Protein AF-A0A940V1T1-F1 (afdb_monomer_lite)

Structure (mmCIF, N/CA/C/O backbone):
data_AF-A0A940V1T1-F1
#
_entry.id   AF-A0A940V1T1-F1
#
loop_
_atom_site.group_PDB
_atom_site.id
_atom_site.type_symbol
_atom_site.label_atom_id
_atom_site.label_alt_id
_atom_site.label_comp_id
_atom_site.label_asym_id
_atom_site.label_entity_id
_atom_site.label_seq_id
_atom_site.pdbx_PDB_ins_code
_atom_site.Cartn_x
_atom_site.Cartn_y
_atom_site.Cartn_z
_atom_site.occupancy
_atom_site.B_iso_or_equiv
_atom_site.auth_seq_id
_atom_site.auth_comp_id
_atom_site.auth_asym_id
_atom_site.auth_atom_id
_atom_site.pdbx_PDB_model_num
ATOM 1 N N . MET A 1 1 ? -20.921 -9.286 9.914 1.00 44.12 1 MET A N 1
ATOM 2 C CA . MET A 1 1 ? -20.575 -9.413 8.475 1.00 44.12 1 MET A CA 1
ATOM 3 C C . MET A 1 1 ? -19.158 -8.932 8.100 1.00 44.12 1 MET A C 1
ATOM 5 O O . MET A 1 1 ? -18.717 -9.262 7.010 1.00 44.12 1 MET A O 1
ATOM 9 N N . MET A 1 2 ? -18.393 -8.266 8.984 1.00 48.47 2 MET A N 1
ATOM 10 C CA . MET A 1 2 ? -17.040 -7.736 8.688 1.00 48.47 2 MET A CA 1
ATOM 11 C C . MET A 1 2 ? -15.929 -8.774 8.406 1.00 48.47 2 MET A C 1
ATOM 13 O O . MET A 1 2 ? -15.008 -8.475 7.656 1.00 48.47 2 MET A O 1
ATOM 17 N N . ARG A 1 3 ? -16.007 -10.008 8.931 1.00 52.78 3 ARG A N 1
ATOM 18 C CA . ARG A 1 3 ? -14.913 -11.002 8.797 1.00 52.78 3 ARG A CA 1
ATOM 19 C C . ARG A 1 3 ? -14.663 -11.514 7.371 1.00 52.78 3 ARG A C 1
ATOM 21 O O . ARG A 1 3 ? -13.531 -11.849 7.047 1.00 52.78 3 ARG A O 1
ATOM 28 N N . ARG A 1 4 ? -15.697 -11.606 6.525 1.00 49.44 4 ARG A N 1
ATOM 29 C CA . ARG A 1 4 ? -15.556 -12.159 5.161 1.00 49.44 4 ARG A CA 1
ATOM 30 C C . ARG A 1 4 ? -14.922 -11.162 4.191 1.00 49.44 4 ARG A C 1
ATOM 32 O O . ARG A 1 4 ? -14.129 -11.565 3.349 1.00 49.44 4 ARG A O 1
ATOM 39 N N . TYR A 1 5 ? -15.229 -9.874 4.350 1.00 55.56 5 TYR A N 1
ATOM 40 C CA . TYR A 1 5 ? -14.623 -8.815 3.543 1.00 55.56 5 TYR A CA 1
ATOM 41 C C . TYR A 1 5 ? -13.131 -8.654 3.841 1.00 55.56 5 TYR A C 1
ATOM 43 O O . TYR A 1 5 ? -12.361 -8.517 2.899 1.00 55.56 5 TYR A O 1
ATOM 51 N N . 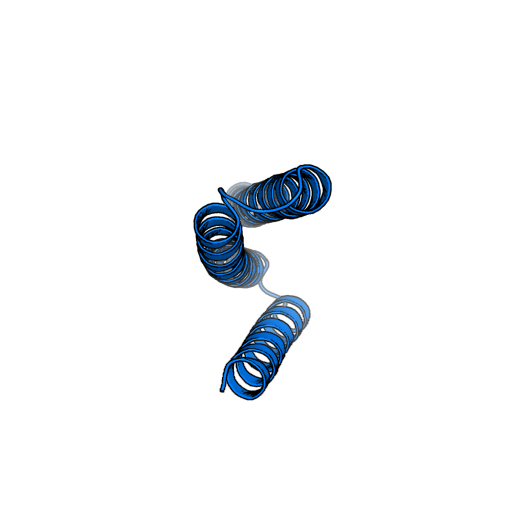ASP A 1 6 ? -12.713 -8.754 5.109 1.00 63.41 6 ASP A N 1
ATOM 52 C CA . ASP A 1 6 ? -11.293 -8.660 5.493 1.00 63.41 6 ASP A CA 1
ATOM 53 C C . ASP A 1 6 ? -10.463 -9.816 4.891 1.00 63.41 6 ASP A C 1
ATOM 55 O O . ASP A 1 6 ? -9.360 -9.585 4.406 1.00 63.41 6 ASP A O 1
ATOM 59 N N . MET A 1 7 ? -11.008 -11.044 4.830 1.00 65.69 7 MET A N 1
ATOM 60 C CA . MET A 1 7 ? -10.327 -12.182 4.184 1.00 65.69 7 MET A CA 1
ATOM 61 C C . MET A 1 7 ? -10.168 -12.000 2.674 1.00 65.69 7 MET A C 1
ATOM 63 O O . MET A 1 7 ? -9.096 -12.274 2.143 1.00 65.69 7 MET A O 1
ATOM 67 N N . ILE A 1 8 ? -11.212 -11.539 1.979 1.00 71.56 8 ILE A N 1
ATOM 68 C CA . ILE A 1 8 ? -11.152 -11.297 0.529 1.00 71.56 8 ILE A CA 1
ATOM 69 C C . ILE A 1 8 ? -10.177 -10.153 0.229 1.00 71.56 8 ILE A C 1
ATOM 71 O O . ILE A 1 8 ? -9.364 -10.271 -0.683 1.00 71.56 8 ILE A O 1
ATOM 75 N N . HIS A 1 9 ? -10.202 -9.081 1.027 1.00 69.38 9 HIS A N 1
ATOM 76 C CA . HIS A 1 9 ? -9.238 -7.985 0.912 1.00 69.38 9 HIS A CA 1
ATOM 77 C C . HIS A 1 9 ? -7.803 -8.469 1.118 1.00 69.38 9 HIS A C 1
ATOM 79 O O . HIS A 1 9 ? -6.932 -8.141 0.319 1.00 69.38 9 HIS A O 1
ATOM 85 N N . ALA A 1 10 ? -7.561 -9.285 2.146 1.00 72.12 10 ALA A N 1
ATOM 86 C CA . ALA A 1 10 ? -6.250 -9.871 2.392 1.00 72.12 10 ALA A CA 1
ATOM 87 C C . ALA A 1 10 ? -5.794 -10.754 1.221 1.00 72.12 10 ALA A C 1
ATOM 89 O O . ALA A 1 10 ? -4.641 -10.669 0.814 1.00 72.12 10 ALA A O 1
ATOM 90 N N . PHE A 1 11 ? -6.695 -11.544 0.630 1.00 76.69 11 PHE A N 1
ATOM 91 C CA . PHE A 1 11 ? -6.389 -12.372 -0.539 1.00 76.69 11 PHE A CA 1
ATOM 92 C C . PHE A 1 11 ? -6.018 -11.540 -1.771 1.00 76.69 11 PHE A C 1
ATOM 94 O O . PHE A 1 11 ? -5.062 -11.867 -2.472 1.00 76.69 11 PHE A O 1
ATOM 101 N N . ILE A 1 12 ? -6.742 -10.445 -2.016 1.00 77.12 12 ILE A N 1
ATOM 102 C CA . ILE A 1 12 ? -6.453 -9.510 -3.110 1.00 77.12 12 ILE A CA 1
ATOM 103 C C . ILE A 1 12 ? -5.093 -8.845 -2.886 1.00 77.12 12 ILE A C 1
ATOM 105 O O . ILE A 1 12 ? -4.266 -8.818 -3.792 1.00 77.12 12 ILE A O 1
ATOM 109 N N . LEU A 1 13 ? -4.826 -8.370 -1.668 1.00 73.94 13 LEU A N 1
ATOM 110 C CA . LEU A 1 13 ? -3.537 -7.796 -1.283 1.00 73.94 13 LEU A CA 1
ATOM 111 C C . LEU A 1 13 ? -2.391 -8.799 -1.506 1.00 73.94 13 LEU A C 1
ATOM 113 O O . LEU A 1 13 ? -1.362 -8.462 -2.089 1.00 73.94 13 LEU A O 1
ATOM 117 N N . LEU A 1 14 ? -2.590 -10.055 -1.116 1.00 79.25 14 LEU A N 1
ATOM 118 C CA . LEU A 1 14 ? -1.596 -11.109 -1.294 1.00 79.25 14 LEU A CA 1
ATOM 119 C C . LEU A 1 14 ? -1.350 -11.404 -2.782 1.00 79.25 14 LEU A C 1
ATOM 121 O O . LEU A 1 14 ? -0.201 -11.549 -3.190 1.00 79.25 14 LEU A O 1
ATOM 125 N N . ALA A 1 15 ? -2.396 -11.393 -3.613 1.00 78.56 15 ALA A N 1
ATOM 126 C CA . ALA A 1 15 ? -2.262 -11.516 -5.062 1.00 78.56 15 ALA A CA 1
ATOM 127 C C . ALA A 1 15 ? -1.465 -10.351 -5.676 1.00 78.56 15 ALA A C 1
ATOM 129 O O . ALA A 1 15 ? -0.561 -10.592 -6.474 1.00 78.56 15 ALA A O 1
ATOM 130 N N . PHE A 1 16 ? -1.730 -9.104 -5.267 1.00 75.94 16 PHE A N 1
ATOM 131 C CA . PHE A 1 16 ? -0.950 -7.933 -5.694 1.00 75.94 16 PHE A CA 1
ATOM 132 C C . PHE A 1 16 ? 0.531 -8.061 -5.319 1.00 75.94 16 PHE A C 1
ATOM 134 O O . PHE A 1 16 ? 1.401 -7.769 -6.140 1.00 75.94 16 PHE A O 1
ATOM 141 N N . LEU A 1 17 ? 0.823 -8.544 -4.109 1.00 73.69 17 LEU A N 1
ATOM 142 C CA . LEU A 1 17 ? 2.191 -8.745 -3.641 1.00 73.69 17 LEU A CA 1
ATOM 143 C C . LEU A 1 17 ? 2.913 -9.847 -4.433 1.00 73.69 17 LEU A C 1
ATOM 145 O O . LEU A 1 17 ? 4.068 -9.673 -4.819 1.00 73.69 17 LEU A O 1
ATOM 149 N N . VAL A 1 18 ? 2.229 -10.958 -4.720 1.00 79.94 18 VAL A N 1
ATOM 150 C CA . VAL A 1 18 ? 2.770 -12.046 -5.549 1.00 79.94 18 VAL A CA 1
ATOM 151 C C . VAL A 1 18 ? 3.046 -11.552 -6.967 1.00 79.94 18 VAL A C 1
ATOM 153 O O . VAL A 1 18 ? 4.141 -11.771 -7.477 1.00 79.94 18 VAL A O 1
ATOM 156 N N . ILE A 1 19 ? 2.111 -10.823 -7.582 1.00 78.44 19 ILE A N 1
ATOM 157 C CA . ILE A 1 19 ? 2.298 -10.248 -8.922 1.00 78.44 19 ILE A CA 1
ATOM 158 C C . ILE A 1 19 ? 3.494 -9.292 -8.923 1.00 78.44 19 ILE A C 1
ATOM 160 O O . ILE A 1 19 ? 4.375 -9.427 -9.768 1.00 78.44 19 ILE A O 1
ATOM 164 N N . ALA A 1 20 ? 3.592 -8.387 -7.945 1.00 72.44 20 ALA A N 1
ATOM 165 C CA . ALA A 1 20 ? 4.735 -7.483 -7.820 1.00 72.44 20 ALA A CA 1
ATOM 166 C C . ALA A 1 20 ? 6.075 -8.230 -7.695 1.00 72.44 20 ALA A C 1
ATOM 168 O O . ALA A 1 20 ? 7.107 -7.716 -8.123 1.00 72.44 20 ALA A O 1
ATOM 169 N N . ASN A 1 21 ? 6.081 -9.433 -7.118 1.00 75.50 21 ASN A N 1
ATOM 170 C CA . ASN A 1 21 ? 7.297 -10.223 -6.957 1.00 75.50 21 ASN A CA 1
ATOM 171 C C . ASN A 1 21 ? 7.645 -11.085 -8.183 1.00 75.50 21 ASN A C 1
ATOM 173 O O . ASN A 1 21 ? 8.809 -11.417 -8.379 1.00 75.50 21 ASN A O 1
ATOM 177 N N . VAL A 1 22 ? 6.657 -11.429 -9.013 1.00 79.56 22 VAL A N 1
ATOM 178 C CA . VAL A 1 22 ? 6.841 -12.211 -10.251 1.00 79.56 22 VAL A CA 1
ATOM 179 C C . VAL A 1 22 ? 7.195 -11.314 -11.444 1.00 79.56 22 VAL A C 1
ATOM 181 O O . VAL A 1 22 ? 7.845 -11.753 -12.392 1.00 79.56 22 VAL A O 1
ATOM 184 N N . VAL A 1 23 ? 6.793 -10.043 -11.414 1.00 78.88 23 VAL A N 1
ATOM 185 C CA . VAL A 1 23 ? 7.072 -9.089 -12.490 1.00 78.88 23 VAL A CA 1
ATOM 186 C C . VAL A 1 23 ? 8.556 -8.703 -12.499 1.00 78.88 23 VAL A C 1
ATOM 188 O O . VAL A 1 23 ? 9.042 -8.000 -11.615 1.00 78.88 23 VAL A O 1
ATOM 191 N N . GLY A 1 24 ? 9.268 -9.122 -13.550 1.00 72.00 24 GLY A N 1
ATOM 192 C CA . GLY A 1 24 ? 10.681 -8.780 -13.765 1.00 72.00 24 GLY A CA 1
ATOM 193 C C . GLY A 1 24 ? 10.928 -7.336 -14.221 1.00 72.00 24 GLY A C 1
ATOM 194 O O . GLY A 1 24 ? 12.046 -6.844 -14.115 1.00 72.00 24 GLY A O 1
ATOM 195 N N . ASN A 1 25 ? 9.898 -6.632 -14.704 1.00 82.56 25 ASN A N 1
ATOM 196 C CA . ASN A 1 25 ? 10.010 -5.228 -15.096 1.00 82.56 25 ASN A CA 1
ATOM 197 C C . ASN A 1 25 ? 9.859 -4.313 -13.869 1.00 82.56 25 ASN A C 1
ATOM 199 O O . ASN A 1 25 ? 8.781 -4.230 -13.277 1.00 82.56 25 ASN A O 1
ATOM 203 N N . ALA A 1 26 ? 10.927 -3.595 -13.518 1.00 80.75 26 ALA A N 1
ATOM 204 C CA . ALA A 1 26 ? 10.965 -2.728 -12.344 1.00 80.75 26 ALA A CA 1
ATOM 205 C C . ALA A 1 26 ? 9.925 -1.588 -12.384 1.00 80.75 26 ALA A C 1
ATOM 207 O O . ALA A 1 26 ? 9.332 -1.290 -11.347 1.00 80.75 26 ALA A O 1
ATOM 208 N N . VAL A 1 27 ? 9.604 -1.027 -13.557 1.00 81.81 27 VAL A N 1
ATOM 209 C CA . VAL A 1 27 ? 8.536 -0.016 -13.700 1.00 81.81 27 VAL A CA 1
ATOM 210 C C . VAL A 1 27 ? 7.175 -0.616 -13.356 1.00 81.81 27 VAL A C 1
ATOM 212 O O . VAL A 1 27 ? 6.433 -0.069 -12.542 1.00 81.81 27 VAL A O 1
ATOM 215 N N . VAL A 1 28 ? 6.851 -1.772 -13.941 1.00 82.69 28 VAL A N 1
ATOM 216 C CA . VAL A 1 28 ? 5.562 -2.444 -13.711 1.00 82.69 28 VAL A CA 1
ATOM 217 C C . VAL A 1 28 ? 5.450 -2.884 -12.250 1.00 82.69 28 VAL A C 1
ATOM 219 O O . VAL A 1 28 ? 4.414 -2.671 -11.625 1.00 82.69 28 VAL A O 1
ATOM 222 N N . LYS A 1 29 ? 6.532 -3.409 -11.666 1.00 84.69 29 LYS A N 1
ATOM 223 C CA . LYS A 1 29 ? 6.609 -3.742 -10.238 1.00 84.69 29 LYS A CA 1
ATOM 224 C C . LYS A 1 29 ? 6.340 -2.525 -9.354 1.00 84.69 29 LYS A C 1
ATOM 226 O O . LYS A 1 29 ? 5.543 -2.614 -8.423 1.00 84.69 29 LYS A O 1
ATOM 231 N N . GLY A 1 30 ? 6.964 -1.391 -9.662 1.00 84.38 30 GLY A N 1
ATOM 232 C CA . GLY A 1 30 ? 6.748 -0.138 -8.949 1.00 84.38 30 GLY A CA 1
ATOM 233 C C . GLY A 1 30 ? 5.294 0.333 -9.020 1.00 84.38 30 GLY A C 1
ATOM 234 O O . GLY A 1 30 ? 4.707 0.643 -7.989 1.00 84.38 30 GLY A O 1
ATOM 235 N N . ILE A 1 31 ? 4.667 0.299 -10.200 1.00 87.00 31 ILE A N 1
ATOM 236 C CA . ILE A 1 31 ? 3.251 0.676 -10.373 1.00 87.00 31 ILE A CA 1
ATOM 237 C C . ILE A 1 31 ? 2.327 -0.243 -9.560 1.00 87.00 31 ILE A C 1
ATOM 239 O O . ILE A 1 31 ? 1.434 0.239 -8.863 1.00 87.00 31 ILE A O 1
ATOM 243 N N . VAL A 1 32 ? 2.552 -1.560 -9.603 1.00 85.31 32 VAL A N 1
ATOM 244 C CA . VAL A 1 32 ? 1.758 -2.540 -8.841 1.00 85.31 32 VAL A CA 1
ATOM 245 C C . VAL A 1 32 ? 1.900 -2.306 -7.333 1.00 85.31 32 VAL A C 1
ATOM 247 O O . VAL A 1 32 ? 0.894 -2.299 -6.622 1.00 85.31 32 VAL A O 1
ATOM 250 N N . LEU A 1 33 ? 3.117 -2.047 -6.842 1.00 85.44 33 LEU A N 1
ATOM 251 C CA . LEU A 1 33 ? 3.369 -1.713 -5.435 1.00 85.44 33 LEU A CA 1
ATOM 252 C C . LEU A 1 33 ? 2.709 -0.394 -5.017 1.00 85.44 33 LEU A C 1
ATOM 254 O O . LEU A 1 33 ? 2.235 -0.276 -3.891 1.00 85.44 33 LEU A O 1
ATOM 258 N N . LEU A 1 34 ? 2.641 0.583 -5.919 1.00 87.44 34 LEU A N 1
ATOM 259 C CA . LEU A 1 34 ? 2.047 1.889 -5.650 1.00 87.44 34 LEU A CA 1
ATOM 260 C C . LEU A 1 34 ? 0.517 1.810 -5.563 1.00 87.44 34 LEU A C 1
ATOM 262 O O . LEU A 1 34 ? -0.089 2.408 -4.671 1.00 87.44 34 LEU A O 1
ATOM 266 N N . LEU A 1 35 ? -0.111 1.009 -6.427 1.00 86.62 35 LEU A N 1
ATOM 267 C CA . LEU A 1 35 ? -1.538 0.686 -6.337 1.00 86.62 35 LEU A CA 1
ATOM 268 C C . LEU A 1 35 ? -1.852 -0.079 -5.047 1.00 86.62 35 LEU A C 1
ATOM 270 O O . LEU A 1 35 ? -2.805 0.253 -4.344 1.00 86.62 35 LEU A O 1
ATOM 274 N N . PHE A 1 36 ? -1.016 -1.058 -4.705 1.00 85.00 36 PHE A N 1
ATOM 275 C CA . PHE A 1 36 ? -1.134 -1.825 -3.470 1.00 85.00 36 PHE A CA 1
ATOM 276 C C . PHE A 1 36 ? -1.039 -0.936 -2.223 1.00 85.00 36 PHE A C 1
ATOM 278 O O . PHE A 1 36 ? -1.918 -0.981 -1.362 1.00 85.00 36 PHE A O 1
ATOM 285 N N . ALA A 1 37 ? -0.022 -0.073 -2.158 1.00 86.69 37 ALA A N 1
ATOM 286 C CA . ALA A 1 37 ? 0.142 0.879 -1.067 1.00 86.69 37 ALA A CA 1
ATOM 287 C C . ALA A 1 37 ? -1.054 1.839 -0.980 1.00 86.69 37 ALA A C 1
ATOM 289 O O . ALA A 1 37 ? -1.556 2.095 0.107 1.00 86.69 37 ALA A O 1
ATOM 290 N N . SER A 1 38 ? -1.579 2.307 -2.115 1.00 85.81 38 SER A N 1
ATOM 291 C CA . SER A 1 38 ? -2.750 3.195 -2.142 1.00 85.81 38 SER A CA 1
ATOM 292 C C . SER A 1 38 ? -3.995 2.543 -1.525 1.00 85.81 38 SER A C 1
ATOM 294 O O . SER A 1 38 ? -4.704 3.179 -0.745 1.00 85.81 38 SER A O 1
ATOM 296 N N . VAL A 1 39 ? -4.248 1.262 -1.822 1.00 87.06 39 VAL A N 1
ATOM 297 C CA . VAL A 1 39 ? -5.356 0.499 -1.216 1.00 87.06 39 VAL A CA 1
ATOM 298 C C . VAL A 1 39 ? -5.154 0.333 0.292 1.00 87.06 39 VAL A C 1
ATOM 300 O O . VAL A 1 39 ? -6.106 0.510 1.057 1.00 87.06 39 VAL A O 1
ATOM 303 N N . LEU A 1 40 ? -3.925 0.037 0.731 1.00 85.25 40 LEU A N 1
ATOM 304 C CA . LEU A 1 40 ? -3.592 -0.066 2.153 1.00 85.25 40 LEU A CA 1
ATOM 305 C C . LEU A 1 40 ? -3.805 1.261 2.884 1.00 85.25 40 LEU A C 1
ATOM 307 O O . LEU A 1 40 ? -4.549 1.280 3.859 1.00 85.25 40 LEU A O 1
ATOM 311 N N . ILE A 1 41 ? -3.274 2.371 2.361 1.00 87.38 41 ILE A N 1
ATOM 312 C CA . ILE A 1 41 ? -3.435 3.715 2.939 1.00 87.38 41 ILE A CA 1
ATOM 313 C C . ILE A 1 41 ? -4.915 4.042 3.134 1.00 87.38 41 ILE A C 1
ATOM 315 O O . ILE A 1 41 ? -5.313 4.475 4.214 1.00 87.38 41 ILE A O 1
ATOM 319 N N . VAL A 1 42 ? -5.750 3.819 2.112 1.00 86.25 42 VAL A N 1
ATOM 320 C CA . VAL A 1 42 ? -7.191 4.094 2.200 1.00 86.25 42 VAL A CA 1
ATOM 321 C C . VAL A 1 42 ? -7.848 3.212 3.260 1.00 86.25 42 VAL A C 1
ATOM 323 O O . VAL A 1 42 ? -8.605 3.714 4.090 1.00 86.25 42 VAL A O 1
ATOM 326 N N . ASN A 1 43 ? -7.541 1.915 3.286 1.00 86.00 43 ASN A N 1
ATOM 327 C CA . ASN A 1 43 ? -8.108 0.991 4.266 1.00 86.00 43 ASN A CA 1
ATOM 328 C C . ASN A 1 43 ? -7.678 1.347 5.701 1.00 86.00 43 ASN A C 1
ATOM 330 O O . ASN A 1 43 ? -8.509 1.418 6.607 1.00 86.00 43 ASN A O 1
ATOM 334 N N . THR A 1 44 ? -6.394 1.636 5.904 1.00 84.62 44 THR A N 1
ATOM 335 C C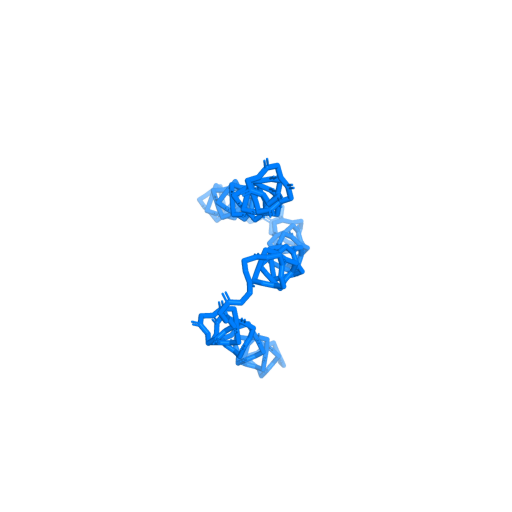A . THR A 1 44 ? -5.818 2.040 7.188 1.00 84.62 44 THR A CA 1
ATOM 336 C C . THR A 1 44 ? -6.382 3.382 7.649 1.00 84.62 44 THR A C 1
ATOM 338 O O . THR A 1 44 ? -6.772 3.509 8.808 1.00 84.62 44 THR A O 1
ATOM 341 N N . ALA A 1 45 ? -6.534 4.363 6.755 1.00 83.38 45 ALA A N 1
ATOM 342 C CA . ALA A 1 45 ? -7.140 5.657 7.067 1.00 83.38 45 ALA A CA 1
ATOM 343 C C . ALA A 1 45 ? -8.628 5.533 7.432 1.00 83.38 45 ALA A C 1
ATOM 345 O O . ALA A 1 45 ? -9.089 6.166 8.385 1.00 83.38 45 ALA A O 1
ATOM 346 N N . LEU A 1 46 ? -9.384 4.685 6.724 1.00 85.56 46 LEU A N 1
ATOM 347 C CA . LEU A 1 46 ? -10.781 4.392 7.054 1.00 85.56 46 LEU A CA 1
ATOM 348 C C . LEU A 1 46 ? -10.901 3.698 8.415 1.00 85.56 46 LEU A C 1
ATOM 350 O O . LEU A 1 46 ? -11.742 4.097 9.223 1.00 85.56 46 LEU A O 1
ATOM 354 N N . LYS A 1 47 ? -10.042 2.710 8.706 1.00 82.31 47 LYS A N 1
ATOM 355 C CA . LYS A 1 47 ? -9.999 2.030 10.012 1.00 82.31 47 LYS A CA 1
ATOM 356 C C . LYS A 1 47 ? -9.594 3.000 11.131 1.00 82.31 47 LYS A C 1
ATOM 358 O O . LYS A 1 47 ? -10.260 3.026 12.163 1.00 82.31 47 LYS A O 1
ATOM 363 N N . LEU A 1 48 ? -8.604 3.867 10.904 1.00 82.75 48 LEU A N 1
ATOM 364 C CA . LEU A 1 48 ? -8.180 4.910 11.846 1.00 82.75 48 LEU A CA 1
ATOM 365 C C . LEU A 1 48 ? -9.316 5.899 12.151 1.00 82.75 48 LEU A C 1
ATOM 367 O O . LEU A 1 48 ? -9.565 6.217 13.314 1.00 82.75 48 LEU A O 1
ATOM 371 N N . ARG A 1 49 ? -10.045 6.349 11.122 1.00 81.38 49 ARG A N 1
ATOM 372 C CA . ARG A 1 49 ? -11.209 7.234 11.275 1.00 81.38 49 ARG A CA 1
ATOM 373 C C . ARG A 1 49 ? -12.365 6.539 11.994 1.00 81.38 49 ARG A C 1
ATOM 375 O O . ARG A 1 49 ? -12.995 7.142 12.855 1.00 81.38 49 ARG A O 1
ATOM 382 N N . SER A 1 50 ? -12.631 5.273 11.677 1.00 79.69 50 SER A N 1
ATOM 383 C CA . SER A 1 50 ? -13.675 4.484 12.340 1.00 79.69 50 SER A CA 1
ATOM 384 C C . SER A 1 50 ? -13.366 4.224 13.817 1.00 79.69 50 SER A C 1
ATOM 386 O O . SER A 1 50 ? -14.291 4.046 14.603 1.00 79.69 50 SER A O 1
ATOM 388 N N . LYS A 1 51 ? -12.084 4.207 14.194 1.00 76.06 51 LYS A N 1
ATOM 389 C CA . LYS A 1 51 ? -11.591 3.968 15.558 1.00 76.06 51 LYS A CA 1
ATOM 390 C C . LYS A 1 51 ? -11.230 5.250 16.314 1.00 76.06 51 LYS A C 1
ATOM 392 O O . LYS A 1 51 ? -10.578 5.205 17.353 1.00 76.06 51 LYS A O 1
ATOM 397 N N . MET A 1 52 ? -11.664 6.413 15.828 1.00 65.38 52 MET A N 1
ATOM 398 C CA . MET A 1 52 ? -11.296 7.708 16.410 1.0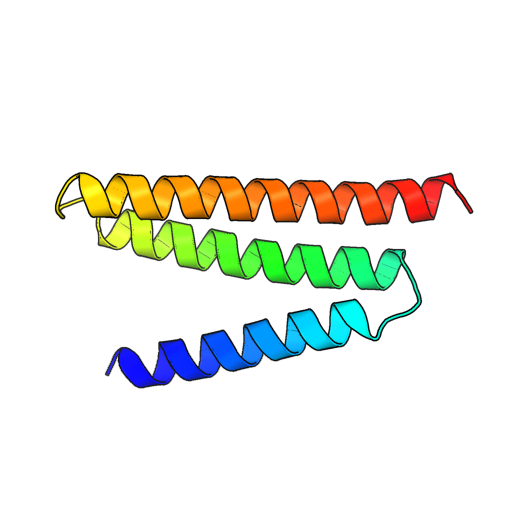0 65.38 52 MET A CA 1
ATOM 399 C C . MET A 1 52 ? -11.861 7.931 17.829 1.00 65.38 52 MET A C 1
ATOM 401 O O . MET A 1 52 ? -11.339 8.783 18.546 1.00 65.38 52 MET A O 1
ATOM 405 N N . GLY A 1 53 ? -12.870 7.150 18.243 1.00 63.75 53 GLY A N 1
ATOM 406 C CA . GLY A 1 53 ? -13.417 7.116 19.610 1.00 63.75 53 GLY A CA 1
ATOM 407 C C . GLY A 1 53 ? -12.944 5.943 20.485 1.00 63.75 53 GLY A C 1
ATOM 408 O O . GLY A 1 53 ? -13.395 5.833 21.621 1.00 63.75 53 GLY A O 1
ATOM 409 N N . ASP A 1 54 ? -12.071 5.068 19.974 1.00 70.06 54 ASP A N 1
ATOM 410 C CA . ASP A 1 54 ? -11.583 3.871 20.674 1.00 70.06 54 ASP A CA 1
ATOM 411 C C . ASP A 1 54 ? -10.297 4.143 21.488 1.00 70.06 54 ASP A C 1
ATOM 413 O O . ASP A 1 54 ? -9.719 5.234 21.475 1.00 70.06 54 ASP A O 1
ATOM 417 N N . LYS A 1 55 ? -9.840 3.127 22.236 1.00 78.12 55 LYS A N 1
ATOM 418 C CA . LYS A 1 55 ? -8.656 3.184 23.110 1.00 78.12 55 LYS A CA 1
ATOM 419 C C . LYS A 1 55 ? -7.422 3.724 22.374 1.00 78.12 55 LYS A C 1
ATOM 421 O O . LYS A 1 55 ? -7.087 3.290 21.273 1.00 78.12 55 LYS A O 1
ATOM 426 N N . LEU A 1 56 ? -6.674 4.593 23.057 1.00 76.62 56 LEU A N 1
ATOM 427 C CA . LEU A 1 56 ? -5.489 5.300 22.547 1.00 76.62 56 LEU A CA 1
ATOM 428 C C . LEU A 1 56 ? -4.451 4.363 21.885 1.00 76.62 56 LEU A C 1
ATOM 430 O O . LEU A 1 56 ? -3.847 4.727 20.879 1.00 76.62 56 LEU A O 1
ATOM 434 N N . GLY A 1 57 ? -4.310 3.128 22.382 1.00 78.25 57 GLY A N 1
ATOM 435 C CA . GLY A 1 57 ? -3.417 2.114 21.809 1.00 78.25 57 GLY A CA 1
ATOM 436 C C . GLY A 1 57 ? -3.787 1.660 20.391 1.00 78.25 57 GLY A C 1
ATOM 437 O O . GLY A 1 57 ? -2.904 1.512 19.551 1.00 78.25 57 GLY A O 1
ATOM 438 N N . GLU A 1 58 ? -5.075 1.501 20.079 1.00 78.44 58 GLU A N 1
ATOM 439 C CA . GLU A 1 58 ? -5.500 1.124 18.724 1.00 78.44 58 GLU A CA 1
ATOM 440 C C . GLU A 1 58 ? -5.283 2.279 17.745 1.00 78.44 58 GLU A C 1
ATOM 442 O O . GLU A 1 58 ? -4.837 2.069 16.619 1.00 78.44 58 GLU A O 1
ATOM 447 N N . LYS A 1 59 ? -5.517 3.516 18.194 1.00 80.75 59 LYS A N 1
ATOM 448 C CA . LYS A 1 59 ? -5.256 4.716 17.396 1.00 80.75 59 LYS A CA 1
ATOM 449 C C . LYS A 1 59 ? -3.778 4.836 17.023 1.00 80.75 59 LYS A C 1
ATOM 451 O O . LYS A 1 59 ? -3.475 5.092 15.863 1.00 80.75 59 LYS A O 1
ATOM 456 N N . ILE A 1 60 ? -2.867 4.612 17.976 1.00 84.75 60 ILE A N 1
ATOM 457 C CA . ILE A 1 60 ? -1.421 4.596 17.707 1.00 84.75 60 ILE A CA 1
ATOM 458 C C . ILE A 1 60 ? -1.075 3.478 16.721 1.00 84.75 60 ILE A C 1
ATOM 460 O O . ILE A 1 60 ? -0.352 3.727 15.763 1.00 84.75 60 ILE A O 1
ATOM 464 N N . PHE A 1 61 ? -1.621 2.275 16.905 1.00 84.75 61 PHE A N 1
ATOM 465 C CA . PHE A 1 61 ? -1.356 1.144 16.015 1.00 84.75 61 PHE A CA 1
ATOM 466 C C . PHE A 1 61 ? -1.733 1.442 14.555 1.00 84.75 61 PHE A C 1
ATOM 468 O O . PHE A 1 61 ? -0.910 1.269 13.659 1.00 84.75 61 PHE A O 1
ATOM 475 N N . TYR A 1 62 ? -2.941 1.958 14.309 1.00 83.62 62 TYR A N 1
ATOM 476 C CA . TYR A 1 62 ? -3.363 2.335 12.955 1.00 83.62 62 TYR A CA 1
ATOM 477 C C . TYR A 1 62 ? -2.570 3.519 12.390 1.00 83.62 62 TYR A C 1
ATOM 479 O O . TYR A 1 62 ? -2.374 3.602 11.182 1.00 83.62 62 TYR A O 1
ATOM 487 N N . LEU A 1 63 ? -2.080 4.418 13.244 1.00 85.50 63 LEU A N 1
ATOM 488 C CA . LEU A 1 63 ? -1.235 5.532 12.822 1.00 85.50 63 LEU A CA 1
ATOM 489 C C . LEU A 1 63 ? 0.165 5.049 12.407 1.00 85.50 63 LEU A C 1
ATOM 491 O O . LEU A 1 63 ? 0.685 5.498 11.391 1.00 85.50 63 LEU A O 1
ATOM 495 N N . VAL A 1 64 ? 0.737 4.079 13.128 1.00 87.75 64 VAL A N 1
ATOM 496 C CA . VAL A 1 64 ? 1.984 3.400 12.736 1.00 87.75 64 VAL A CA 1
ATOM 497 C C . VAL A 1 64 ? 1.800 2.640 11.423 1.00 87.75 64 VAL A C 1
ATOM 499 O O . VAL A 1 64 ? 2.643 2.762 10.538 1.00 87.75 64 VAL A O 1
ATOM 502 N N . LEU A 1 65 ? 0.691 1.910 11.262 1.00 87.38 65 LEU A N 1
ATOM 503 C CA . LEU A 1 65 ? 0.370 1.243 9.995 1.00 87.38 65 LEU A CA 1
ATOM 504 C C . LEU A 1 65 ? 0.300 2.240 8.836 1.00 87.38 65 LEU A C 1
ATOM 506 O O . LEU A 1 65 ? 0.898 2.001 7.796 1.00 87.38 65 LEU A O 1
ATOM 510 N N . LEU A 1 66 ? -0.347 3.390 9.03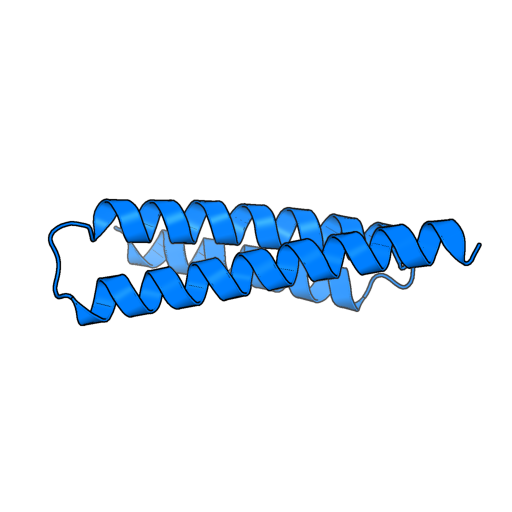7 1.00 88.19 66 LEU A N 1
ATOM 511 C CA . LEU A 1 66 ? -0.464 4.407 7.996 1.00 88.19 66 LEU A CA 1
ATOM 512 C C . LEU A 1 66 ? 0.911 4.944 7.575 1.00 88.19 66 LEU A C 1
ATOM 514 O O . LEU A 1 66 ? 1.159 5.150 6.391 1.00 88.19 66 LEU A O 1
ATOM 518 N N . ILE A 1 67 ? 1.818 5.144 8.537 1.00 89.81 67 ILE A N 1
ATOM 519 C CA . ILE A 1 67 ? 3.200 5.556 8.257 1.00 89.81 67 ILE A CA 1
ATOM 520 C C . ILE A 1 67 ? 3.926 4.483 7.436 1.00 89.81 67 ILE A C 1
ATOM 522 O O . ILE A 1 67 ? 4.598 4.821 6.463 1.00 89.81 67 ILE A O 1
ATOM 526 N N . LEU A 1 68 ? 3.776 3.202 7.786 1.00 87.81 68 LEU A N 1
ATOM 527 C CA . LEU A 1 68 ? 4.365 2.097 7.022 1.00 87.81 68 LEU A CA 1
ATOM 528 C C . LEU A 1 68 ? 3.814 2.036 5.592 1.00 87.81 68 LEU A C 1
ATOM 530 O O . LEU A 1 68 ? 4.590 1.878 4.650 1.00 87.81 68 LEU A O 1
ATOM 534 N N . ASP A 1 69 ? 2.506 2.229 5.420 1.00 88.56 69 ASP A N 1
ATOM 535 C CA . ASP A 1 69 ? 1.862 2.243 4.105 1.00 88.56 69 ASP A CA 1
ATOM 536 C C . ASP A 1 69 ? 2.378 3.412 3.237 1.00 88.56 69 ASP A C 1
ATOM 538 O O . ASP A 1 69 ? 2.618 3.251 2.039 1.00 88.56 69 ASP A O 1
ATOM 542 N N . ILE A 1 70 ? 2.627 4.581 3.841 1.00 88.75 70 ILE A N 1
ATOM 543 C CA . ILE A 1 70 ? 3.237 5.737 3.164 1.00 88.75 70 ILE A CA 1
ATOM 544 C C . ILE A 1 70 ? 4.689 5.447 2.771 1.00 88.75 70 ILE A C 1
ATOM 546 O O . ILE A 1 70 ? 5.084 5.741 1.643 1.00 88.75 70 ILE A O 1
ATOM 550 N N . ILE A 1 71 ? 5.489 4.855 3.664 1.00 89.12 71 ILE A N 1
ATOM 551 C CA . ILE A 1 71 ? 6.875 4.463 3.358 1.00 89.12 71 ILE A CA 1
ATOM 552 C C . ILE A 1 71 ? 6.897 3.482 2.183 1.00 89.12 71 ILE A C 1
ATOM 554 O O . ILE A 1 71 ? 7.724 3.621 1.281 1.00 89.12 71 ILE A O 1
ATOM 558 N N . LEU A 1 72 ? 5.961 2.532 2.152 1.00 88.25 72 LEU A N 1
ATOM 559 C CA . LEU A 1 72 ? 5.809 1.600 1.041 1.00 88.25 72 LEU A CA 1
ATOM 560 C C . LEU A 1 72 ? 5.482 2.328 -0.270 1.00 88.25 72 LEU A C 1
ATOM 562 O O . LEU A 1 72 ? 6.098 2.036 -1.295 1.00 88.25 72 LEU A O 1
ATOM 566 N N . ALA A 1 73 ? 4.561 3.297 -0.242 1.00 89.12 73 ALA A N 1
ATOM 567 C CA . ALA A 1 73 ? 4.217 4.105 -1.412 1.00 89.12 73 ALA A CA 1
ATOM 568 C C . ALA A 1 73 ? 5.424 4.905 -1.932 1.00 89.12 73 ALA A C 1
ATOM 570 O O . ALA A 1 73 ? 5.689 4.909 -3.133 1.00 89.12 73 ALA A O 1
ATOM 571 N N . ILE A 1 74 ? 6.195 5.529 -1.036 1.00 89.88 74 ILE A N 1
ATOM 572 C CA . ILE A 1 74 ? 7.427 6.248 -1.391 1.00 89.88 74 ILE A CA 1
ATOM 573 C C . ILE A 1 74 ? 8.449 5.282 -2.000 1.00 89.88 74 ILE A C 1
ATOM 575 O O . ILE A 1 74 ? 9.020 5.576 -3.047 1.00 89.88 74 ILE A O 1
ATOM 579 N N . GLY A 1 75 ? 8.645 4.108 -1.396 1.00 87.00 75 GLY A N 1
ATOM 580 C CA . GLY A 1 75 ? 9.529 3.072 -1.931 1.00 87.00 75 GLY A CA 1
ATOM 581 C C . GLY A 1 75 ? 9.124 2.631 -3.339 1.00 87.00 75 GLY A C 1
ATOM 582 O O . GLY A 1 75 ? 9.978 2.497 -4.214 1.00 87.00 75 GLY A O 1
ATOM 583 N N . ALA A 1 76 ? 7.823 2.485 -3.595 1.00 87.69 76 ALA A N 1
ATOM 584 C CA . ALA A 1 76 ? 7.302 2.176 -4.921 1.00 87.69 76 ALA A CA 1
ATOM 585 C C . ALA A 1 76 ? 7.626 3.283 -5.940 1.00 87.69 76 ALA A C 1
ATOM 587 O O . ALA A 1 76 ? 8.098 2.980 -7.035 1.00 87.69 76 ALA A O 1
ATOM 588 N N . VAL A 1 77 ? 7.454 4.559 -5.569 1.00 88.62 77 VAL A N 1
ATOM 589 C CA . VAL A 1 77 ? 7.843 5.704 -6.414 1.00 88.62 77 VAL A CA 1
ATOM 590 C C . VAL A 1 77 ? 9.338 5.676 -6.723 1.00 88.62 77 VAL A C 1
ATOM 592 O O . VAL A 1 77 ? 9.720 5.847 -7.877 1.00 88.62 77 VAL A O 1
ATOM 595 N N . VAL A 1 78 ? 10.190 5.418 -5.727 1.00 88.69 78 VAL A N 1
ATOM 596 C CA . VAL A 1 78 ? 11.647 5.342 -5.922 1.00 88.69 78 VAL A CA 1
ATOM 597 C C . VAL A 1 78 ? 12.015 4.245 -6.919 1.00 88.69 78 VAL A C 1
ATOM 599 O O . VAL A 1 78 ? 12.829 4.491 -7.804 1.00 88.69 78 VAL A O 1
ATOM 602 N N . VAL A 1 79 ? 11.391 3.066 -6.831 1.00 86.19 79 VAL A N 1
ATOM 603 C CA . VAL A 1 79 ? 11.612 1.970 -7.790 1.00 86.19 79 VAL A CA 1
ATOM 604 C C . VAL A 1 79 ? 11.234 2.392 -9.213 1.00 86.19 79 VAL A C 1
ATOM 606 O O . VAL A 1 79 ? 11.996 2.131 -10.142 1.00 86.19 79 VAL A O 1
ATOM 609 N N . ILE A 1 80 ? 10.100 3.082 -9.391 1.00 86.50 80 ILE A N 1
ATOM 610 C CA . ILE A 1 80 ? 9.681 3.608 -10.701 1.00 86.50 80 ILE A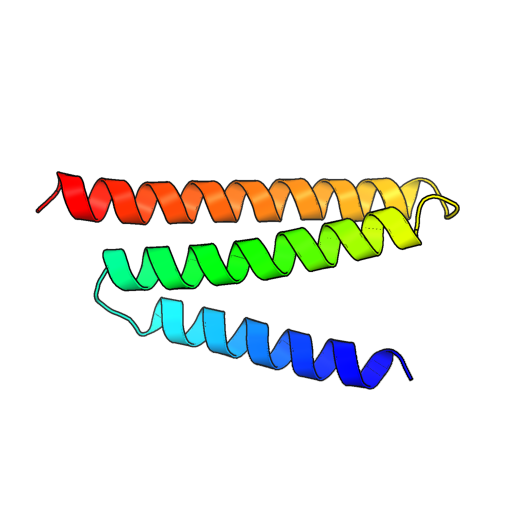 CA 1
ATOM 611 C C . ILE A 1 80 ? 10.715 4.611 -11.220 1.00 86.50 80 ILE A C 1
ATOM 613 O O . ILE A 1 80 ? 11.188 4.482 -12.345 1.00 86.50 80 ILE A O 1
ATOM 617 N N . VAL A 1 81 ? 11.092 5.587 -10.394 1.00 88.00 81 VAL A N 1
ATOM 618 C CA . VAL A 1 81 ? 12.016 6.666 -10.765 1.00 88.00 81 VAL A CA 1
ATOM 619 C C . VAL A 1 81 ? 13.399 6.118 -11.115 1.00 88.00 81 VAL A C 1
ATOM 621 O O . VAL A 1 81 ? 13.933 6.465 -12.165 1.00 88.00 81 VAL A O 1
ATOM 624 N N . MET A 1 82 ? 13.960 5.220 -10.300 1.00 87.19 82 MET A N 1
ATOM 625 C CA . MET A 1 82 ? 15.242 4.569 -10.597 1.00 87.19 82 MET A CA 1
ATOM 626 C C . MET A 1 82 ? 15.177 3.734 -11.873 1.00 87.19 82 MET A C 1
ATOM 628 O O . MET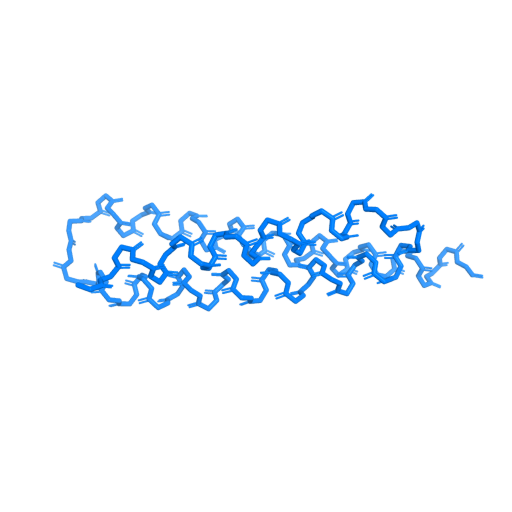 A 1 82 ? 16.122 3.742 -12.653 1.00 87.19 82 MET A O 1
ATOM 632 N N . SER A 1 83 ? 14.063 3.042 -12.116 1.00 84.62 83 SER A N 1
ATOM 633 C CA . SER A 1 83 ? 13.898 2.250 -13.334 1.00 84.62 83 SER A CA 1
ATOM 634 C C . SER A 1 83 ? 13.738 3.100 -14.596 1.00 84.62 83 SER A C 1
ATOM 636 O O . SER A 1 83 ? 13.978 2.579 -15.681 1.00 84.62 83 SER A O 1
ATOM 638 N N . ILE A 1 84 ? 13.306 4.358 -14.476 1.00 84.00 84 ILE A N 1
ATOM 639 C CA . ILE A 1 84 ? 13.213 5.305 -15.597 1.00 84.00 84 ILE A CA 1
ATOM 640 C C . ILE A 1 84 ? 14.552 6.018 -15.819 1.00 84.00 84 ILE A C 1
ATOM 642 O O . ILE A 1 84 ? 14.938 6.214 -16.959 1.00 84.00 84 ILE A O 1
ATOM 646 N N . LEU A 1 85 ? 15.249 6.413 -14.747 1.00 81.12 85 LEU A N 1
ATOM 647 C CA . LEU A 1 85 ? 16.535 7.126 -14.820 1.00 81.12 85 LEU A CA 1
ATOM 648 C C . LEU A 1 85 ? 17.728 6.215 -15.146 1.00 81.12 85 LEU A C 1
ATOM 650 O O . LEU A 1 85 ? 18.749 6.706 -15.614 1.00 81.12 85 LEU A O 1
ATOM 654 N N . GLY A 1 86 ? 17.637 4.924 -14.820 1.00 67.88 86 GLY A N 1
ATOM 655 C CA . GLY A 1 86 ? 18.688 3.930 -15.055 1.00 67.88 86 GLY A CA 1
ATOM 656 C C . GLY A 1 86 ? 18.593 3.195 -16.397 1.00 67.88 86 GLY A C 1
ATOM 657 O O . GLY A 1 86 ? 19.391 2.289 -16.628 1.00 67.88 86 GLY A O 1
ATOM 658 N N . ASN A 1 87 ? 17.620 3.556 -17.236 1.00 52.50 87 ASN A N 1
ATOM 659 C CA . ASN A 1 87 ? 17.410 3.067 -18.603 1.00 52.50 87 ASN A CA 1
ATOM 660 C C . ASN A 1 87 ? 17.668 4.209 -19.593 1.00 52.50 87 ASN A C 1
ATOM 662 O O . ASN A 1 87 ? 18.051 3.908 -20.742 1.00 52.50 87 ASN A O 1
#

pLDDT: mean 79.46, std 10.22, range [44.12, 89.88]

Secondary structure (DSSP, 8-state):
-HHHHHHHHHHHHHHHHHHHHH---HHHHHHHHHHHHHHHHHHHHHHHHHTTTS-HHHHHHHHHHHHHHHHHHHHHHHHHHHHHHT-

Sequence (87 aa):
MMRRYDMIHAFILLAFLVIANVVGNAVVKGIVLLLFASVLIVNTALKLRSKMGDKLGEKIFYLVLLILDIILAIGAVVVIVMSILGN

Radius of gyration: 15.06 Å; chains: 1; bounding box: 39×20×42 Å

Foldseek 3Di:
DPPVVVVVLVVVLVVLVVCLVPDPQLQVSLVSQLVSLVVQLVVLVVVLVVCVVPDPVVNVVSVVSNVVSVVSNVVSVVSNVCSVVVD